Protein AF-A0A914TFC4-F1 (afdb_monomer_lite)

Foldseek 3Di:
DFLEQEAEEAEAPPVCPVVVVCCVPPVQVVVQCCSCVVPVGGYHYDYVVVPVDPVCVVLVNVVVVSVVQLVVQVVRHPDDYYDYDDDDDPHDDDDDSDDDPVVVVVVVD

Structure (mmCIF, N/CA/C/O backbone):
data_AF-A0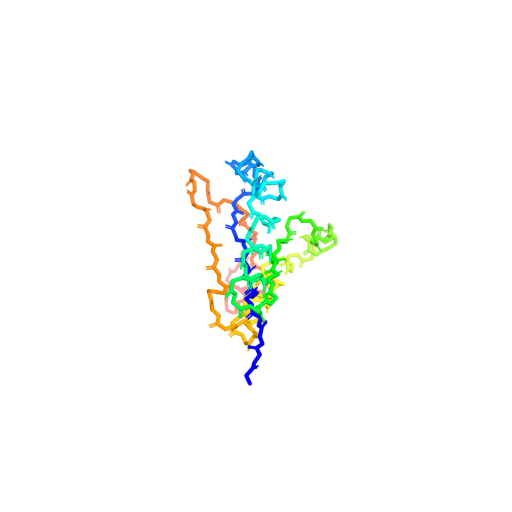A914TFC4-F1
#
_entry.id   AF-A0A914TFC4-F1
#
loop_
_atom_site.group_PDB
_atom_site.id
_atom_site.type_symbol
_atom_site.label_atom_id
_atom_site.label_alt_id
_atom_site.label_comp_id
_atom_site.label_asym_id
_atom_site.label_entity_id
_atom_site.label_seq_id
_atom_site.pdbx_PDB_ins_code
_atom_site.Cartn_x
_atom_site.Cartn_y
_atom_site.Cartn_z
_atom_site.occupancy
_atom_site.B_iso_or_equiv
_atom_site.auth_seq_id
_atom_site.auth_comp_id
_atom_site.auth_asym_id
_atom_site.auth_atom_id
_atom_site.pdbx_PDB_model_num
ATOM 1 N N . MET A 1 1 ? -16.941 -15.133 10.287 1.00 56.72 1 MET A N 1
ATOM 2 C CA . MET A 1 1 ? -16.425 -14.065 9.403 1.00 56.72 1 MET A CA 1
ATOM 3 C C . MET A 1 1 ? -15.221 -13.424 10.075 1.00 56.72 1 MET A C 1
ATOM 5 O O . MET A 1 1 ? -15.227 -13.323 11.297 1.00 56.72 1 MET A O 1
ATOM 9 N N . SER A 1 2 ? -14.187 -13.076 9.304 1.00 68.62 2 SER A N 1
ATOM 10 C CA . SER A 1 2 ? -13.014 -12.322 9.784 1.00 68.62 2 SER A CA 1
ATOM 11 C C . SER A 1 2 ? -13.483 -11.022 10.449 1.00 68.62 2 SER A C 1
ATOM 13 O O . SER A 1 2 ? -14.335 -10.376 9.869 1.00 68.62 2 SER A O 1
ATOM 15 N N . LYS A 1 3 ? -13.003 -10.637 11.641 1.00 91.62 3 LYS A N 1
ATOM 16 C CA . LYS A 1 3 ? -13.338 -9.347 12.296 1.00 91.62 3 LYS A CA 1
ATOM 17 C C . LYS A 1 3 ? -12.222 -8.322 12.080 1.00 91.62 3 LYS A C 1
ATOM 19 O O . LYS A 1 3 ? -11.700 -7.748 13.032 1.00 91.62 3 LYS A O 1
ATOM 24 N N . LEU A 1 4 ? -11.807 -8.162 10.828 1.00 96.06 4 LEU A N 1
ATOM 25 C CA . LEU A 1 4 ? -10.623 -7.391 10.465 1.00 96.06 4 LEU A CA 1
ATOM 26 C C . LEU A 1 4 ? -10.926 -6.451 9.303 1.00 96.06 4 LEU A C 1
ATOM 28 O O . LEU A 1 4 ? -11.442 -6.875 8.270 1.00 96.06 4 LEU A O 1
ATOM 32 N N . VAL A 1 5 ? -10.525 -5.195 9.461 1.00 96.56 5 VAL A N 1
ATOM 33 C CA . VAL A 1 5 ? -10.368 -4.230 8.375 1.00 96.56 5 VAL A CA 1
ATOM 34 C C . VAL A 1 5 ? -8.870 -4.097 8.111 1.00 96.56 5 VAL A C 1
ATOM 36 O O . VAL A 1 5 ? -8.147 -3.465 8.879 1.00 96.56 5 VAL A O 1
ATOM 39 N N . ARG A 1 6 ? -8.387 -4.743 7.048 1.00 96.06 6 ARG A N 1
ATOM 40 C CA . ARG A 1 6 ? -6.986 -4.682 6.612 1.00 96.06 6 ARG A CA 1
ATOM 41 C C . ARG A 1 6 ? -6.894 -3.928 5.293 1.00 96.06 6 ARG A C 1
ATOM 43 O O . ARG A 1 6 ? -7.451 -4.378 4.296 1.00 96.06 6 ARG A O 1
ATOM 50 N N . VAL A 1 7 ? -6.218 -2.785 5.294 1.00 95.88 7 VAL A N 1
ATOM 51 C CA . VAL A 1 7 ? -6.173 -1.862 4.154 1.00 95.88 7 VAL A CA 1
ATOM 52 C C . VAL A 1 7 ? -4.748 -1.741 3.641 1.00 95.88 7 VAL A C 1
ATOM 54 O O . VAL A 1 7 ? -3.844 -1.404 4.402 1.00 95.88 7 VAL A O 1
ATOM 57 N N . PHE A 1 8 ? -4.552 -1.977 2.346 1.00 95.38 8 PHE A N 1
ATOM 58 C CA . PHE A 1 8 ? -3.320 -1.613 1.659 1.00 95.38 8 PHE A CA 1
ATOM 59 C C . PHE A 1 8 ? -3.356 -0.133 1.278 1.00 95.38 8 PHE A C 1
ATOM 61 O O . PHE A 1 8 ? -4.293 0.305 0.605 1.00 95.38 8 PHE A O 1
ATOM 68 N N . THR A 1 9 ? -2.333 0.621 1.675 1.00 93.31 9 THR A N 1
ATOM 69 C CA . THR A 1 9 ? -2.200 2.040 1.333 1.00 93.31 9 THR A CA 1
ATOM 70 C C . THR A 1 9 ? -1.144 2.220 0.251 1.00 93.31 9 THR A C 1
ATOM 72 O O . THR A 1 9 ? 0.033 1.948 0.469 1.00 93.31 9 THR A O 1
ATOM 75 N N . SER A 1 10 ? -1.565 2.718 -0.911 1.00 91.19 10 SER A N 1
ATOM 76 C CA . SER A 1 10 ? -0.694 3.011 -2.048 1.00 91.19 10 SER A CA 1
ATOM 77 C C . SER A 1 10 ? -0.523 4.515 -2.232 1.00 91.19 10 SER A C 1
ATOM 79 O O . SER A 1 10 ? -1.499 5.264 -2.251 1.00 91.19 10 SER A O 1
ATOM 81 N N . SER A 1 11 ? 0.709 4.970 -2.432 1.00 90.56 11 SER A N 1
ATOM 82 C CA . SER A 1 11 ? 1.000 6.347 -2.828 1.00 90.56 11 SER A CA 1
ATOM 83 C C . SER A 1 11 ? 2.394 6.455 -3.435 1.00 90.56 11 SER A C 1
ATOM 85 O O . SER A 1 11 ? 3.218 5.543 -3.348 1.00 90.56 11 SER A O 1
ATOM 87 N N . THR A 1 12 ? 2.676 7.589 -4.061 1.00 88.06 12 THR A N 1
ATOM 88 C CA . THR A 1 12 ? 4.029 7.932 -4.483 1.00 88.06 12 THR A CA 1
ATOM 89 C C . THR A 1 12 ? 4.868 8.367 -3.280 1.00 88.06 12 THR A C 1
ATOM 91 O O . THR A 1 12 ? 4.456 9.194 -2.472 1.00 88.06 12 THR A O 1
ATOM 94 N N . PHE A 1 13 ? 6.084 7.839 -3.154 1.00 80.69 13 PHE A N 1
ATOM 95 C CA . PHE A 1 13 ? 6.897 8.014 -1.943 1.00 80.69 13 PHE A CA 1
ATOM 96 C C . PHE A 1 13 ? 7.298 9.464 -1.642 1.00 80.69 13 PHE A C 1
ATOM 98 O O . PHE A 1 13 ? 7.319 9.878 -0.485 1.00 80.69 13 PHE A O 1
ATOM 105 N N . THR A 1 14 ? 7.654 10.232 -2.673 1.00 84.00 14 THR A N 1
ATOM 106 C CA . THR A 1 14 ? 8.346 11.520 -2.478 1.00 84.00 14 THR A CA 1
ATOM 107 C C . THR A 1 14 ? 7.399 12.692 -2.249 1.00 84.00 14 THR A C 1
ATOM 109 O O . THR A 1 14 ? 7.703 13.568 -1.450 1.00 84.00 14 THR A O 1
ATOM 112 N N . ASP A 1 15 ? 6.252 12.709 -2.918 1.00 89.94 15 ASP A N 1
ATOM 113 C CA . ASP A 1 15 ? 5.282 13.809 -2.925 1.00 89.94 15 ASP A CA 1
ATOM 114 C C . ASP A 1 15 ? 4.068 13.572 -2.018 1.00 89.94 15 ASP A C 1
ATOM 116 O O . ASP A 1 15 ? 3.186 14.416 -1.990 1.00 89.94 15 ASP A O 1
ATOM 120 N N . THR A 1 16 ? 4.044 12.473 -1.252 1.00 91.00 16 THR A N 1
ATOM 121 C CA . THR A 1 16 ? 3.017 12.224 -0.216 1.00 91.00 16 THR A CA 1
ATOM 122 C C . THR A 1 16 ? 3.603 12.009 1.183 1.00 91.00 16 THR A C 1
ATOM 124 O O . THR A 1 16 ? 2.985 11.389 2.044 1.00 91.00 16 THR A O 1
ATOM 127 N N . THR A 1 17 ? 4.845 12.446 1.429 1.00 89.25 17 THR A N 1
ATOM 128 C CA . THR A 1 17 ? 5.533 12.153 2.702 1.00 89.25 17 THR A CA 1
ATOM 129 C C . THR A 1 17 ? 4.824 12.762 3.909 1.00 89.25 17 THR A C 1
ATOM 131 O O . THR A 1 17 ? 4.677 12.080 4.920 1.00 89.25 17 THR A O 1
ATOM 134 N N . LEU A 1 18 ? 4.366 14.011 3.810 1.00 92.25 18 LEU A N 1
ATOM 135 C CA . LEU A 1 18 ? 3.709 14.691 4.928 1.00 92.25 18 LEU A CA 1
ATOM 136 C C . LEU A 1 18 ? 2.360 14.039 5.246 1.00 92.25 18 LEU A C 1
ATOM 138 O O . LEU A 1 18 ? 2.072 13.730 6.398 1.00 92.25 18 LEU A O 1
ATOM 142 N N . GLU A 1 19 ? 1.578 13.747 4.213 1.00 92.62 19 GLU A N 1
ATOM 143 C CA . GLU A 1 19 ? 0.281 13.084 4.302 1.00 92.62 19 GLU A CA 1
ATOM 144 C C . GLU A 1 19 ? 0.428 11.672 4.877 1.00 92.62 19 GLU A C 1
ATOM 146 O O . GLU A 1 19 ? -0.336 11.267 5.753 1.00 92.62 19 GLU A O 1
ATOM 151 N N . ARG A 1 20 ? 1.438 10.914 4.423 1.00 90.44 20 ARG A N 1
ATOM 152 C CA . ARG A 1 20 ? 1.718 9.565 4.932 1.00 90.44 20 ARG A CA 1
ATOM 153 C C . ARG A 1 20 ? 2.120 9.575 6.407 1.00 90.44 20 ARG A C 1
ATOM 155 O O . ARG A 1 20 ? 1.671 8.692 7.138 1.00 90.44 20 ARG A O 1
ATOM 162 N N . ASN A 1 21 ? 2.919 10.552 6.837 1.00 91.31 21 ASN A N 1
ATOM 163 C CA . ASN A 1 21 ? 3.316 10.695 8.237 1.00 91.31 21 ASN A CA 1
ATOM 164 C C . ASN A 1 21 ? 2.117 11.064 9.118 1.00 91.31 21 ASN A C 1
ATOM 166 O O . ASN A 1 21 ? 1.866 10.368 10.095 1.00 91.31 21 ASN A O 1
ATOM 170 N N . ALA A 1 22 ? 1.304 12.045 8.713 1.00 94.38 22 ALA A N 1
ATOM 171 C CA . ALA A 1 22 ? 0.081 12.410 9.436 1.00 94.38 22 ALA A CA 1
ATOM 172 C C . ALA A 1 22 ? -0.891 11.223 9.570 1.00 94.38 22 ALA A C 1
ATOM 174 O O . ALA A 1 22 ? -1.510 11.004 10.611 1.00 94.38 22 ALA A O 1
ATOM 175 N N . LEU A 1 23 ? -0.997 10.387 8.532 1.00 93.31 23 LEU A N 1
ATOM 176 C CA . LEU A 1 23 ? -1.796 9.165 8.603 1.00 93.31 23 LEU A CA 1
ATOM 177 C C . LEU A 1 23 ? -1.261 8.176 9.651 1.00 93.31 23 LEU A C 1
ATOM 179 O O . LEU A 1 23 ? -2.057 7.564 10.356 1.00 93.31 23 LEU A O 1
ATOM 183 N N . MET A 1 24 ? 0.060 8.011 9.751 1.00 91.56 24 MET A N 1
ATOM 184 C CA . MET A 1 24 ? 0.693 7.123 10.734 1.00 91.56 24 MET A CA 1
ATOM 185 C C . MET A 1 24 ? 0.581 7.650 12.166 1.00 91.56 24 MET A C 1
ATOM 187 O O . MET A 1 24 ? 0.324 6.862 13.075 1.00 91.56 24 MET A O 1
ATOM 191 N N . GLU A 1 25 ? 0.796 8.951 12.354 1.00 94.94 25 GLU A N 1
ATOM 192 C CA . GLU A 1 25 ? 0.859 9.600 13.666 1.00 94.94 25 GLU A CA 1
ATOM 193 C C . GLU A 1 25 ? -0.537 9.813 14.262 1.00 94.94 25 GLU A C 1
ATOM 195 O O . GLU A 1 25 ? -0.758 9.482 15.426 1.00 94.94 25 GLU A O 1
ATOM 200 N N . ASP A 1 26 ? -1.496 10.266 13.449 1.00 96.12 26 ASP A N 1
ATOM 201 C CA . ASP A 1 26 ? -2.794 10.726 13.950 1.00 96.12 26 ASP A CA 1
ATOM 202 C C . ASP A 1 26 ? -3.953 9.816 13.524 1.00 96.12 26 ASP A C 1
ATOM 204 O O . ASP A 1 26 ? -4.790 9.410 14.337 1.00 96.12 26 ASP A O 1
ATOM 208 N N . VAL A 1 27 ? -4.026 9.469 12.235 1.00 95.81 27 VAL A N 1
ATOM 209 C CA . VAL A 1 27 ? -5.247 8.873 11.662 1.00 95.81 27 VAL A CA 1
ATOM 210 C C . VAL A 1 27 ? -5.363 7.380 11.952 1.00 95.81 27 VAL A C 1
ATOM 212 O O . VAL A 1 27 ? -6.420 6.916 12.375 1.00 95.81 27 VAL A O 1
ATOM 215 N N . TYR A 1 28 ? -4.310 6.593 11.729 1.00 95.06 28 TYR A N 1
ATOM 216 C CA . TYR A 1 28 ? -4.359 5.142 11.927 1.00 95.06 28 TYR A CA 1
ATOM 217 C C . TYR A 1 28 ? -4.572 4.735 13.390 1.00 95.06 28 TYR A C 1
ATOM 219 O O . TYR A 1 28 ? -5.367 3.816 13.615 1.00 95.06 28 TYR A O 1
ATOM 227 N N . PRO A 1 29 ? -3.959 5.397 14.393 1.00 96.88 29 PRO A N 1
ATOM 228 C CA . PRO A 1 29 ? -4.286 5.144 15.794 1.00 96.88 29 PRO A CA 1
ATOM 229 C C . PRO A 1 29 ? -5.758 5.433 16.109 1.00 96.88 29 PRO A C 1
ATOM 231 O O . PRO A 1 29 ? -6.429 4.594 16.717 1.00 96.88 29 PRO A O 1
ATOM 234 N N . ALA A 1 30 ? -6.285 6.565 15.627 1.00 97.88 30 ALA A N 1
ATOM 235 C CA . ALA A 1 30 ? -7.682 6.941 15.828 1.00 97.88 30 ALA A CA 1
ATOM 236 C C . ALA A 1 30 ? -8.653 5.948 15.166 1.00 97.88 30 ALA A C 1
ATOM 238 O O . ALA A 1 30 ? -9.611 5.506 15.800 1.00 97.88 30 ALA A O 1
ATOM 239 N N . LEU A 1 31 ? -8.382 5.525 13.925 1.00 96.25 31 LEU A N 1
ATOM 240 C CA . LEU A 1 31 ? -9.177 4.505 13.231 1.00 96.25 31 LEU A CA 1
ATOM 241 C C . LEU A 1 31 ? -9.139 3.162 13.956 1.00 96.25 31 LEU A C 1
ATOM 243 O O . LEU A 1 31 ? -10.171 2.509 14.092 1.00 96.25 31 LEU A O 1
ATOM 247 N N . LYS A 1 32 ? -7.972 2.760 14.467 1.00 96.50 32 LYS A N 1
ATOM 248 C CA . LYS A 1 32 ? -7.835 1.516 15.224 1.00 96.50 32 LYS A CA 1
ATOM 249 C C . LYS A 1 32 ? -8.664 1.530 16.503 1.00 96.50 32 LYS A C 1
ATOM 251 O O . LYS A 1 32 ? -9.344 0.544 16.786 1.00 96.50 32 LYS A O 1
ATOM 256 N N . MET A 1 33 ? -8.644 2.637 17.247 1.00 97.81 33 MET A N 1
ATOM 257 C CA . MET A 1 33 ? -9.518 2.815 18.409 1.00 97.81 33 MET A CA 1
ATOM 258 C C . MET A 1 33 ? -10.991 2.783 18.002 1.00 97.81 33 MET A C 1
ATOM 260 O O . MET A 1 33 ? -11.749 1.985 18.544 1.00 97.81 33 MET A O 1
ATOM 264 N N . TYR A 1 34 ? -11.379 3.562 16.992 1.00 97.06 34 TYR A N 1
ATOM 265 C CA . TYR A 1 34 ? -12.758 3.631 16.512 1.00 97.06 34 TYR A CA 1
ATOM 266 C C . TYR A 1 34 ? -13.310 2.260 16.087 1.00 97.06 34 TYR A C 1
ATOM 268 O O . TYR A 1 34 ? -14.380 1.852 16.545 1.00 97.06 34 TYR A O 1
ATOM 276 N N . CYS A 1 35 ? -12.569 1.518 15.257 1.00 96.19 35 CYS A N 1
ATOM 277 C CA . CYS A 1 35 ? -12.941 0.174 14.813 1.00 96.19 35 CYS A CA 1
ATOM 278 C C . CYS A 1 35 ? -13.103 -0.789 15.993 1.00 96.19 35 CYS A C 1
ATOM 280 O O . CYS A 1 35 ? -14.071 -1.554 16.035 1.00 96.19 35 CYS A O 1
ATOM 282 N N . ARG A 1 36 ? -12.192 -0.728 16.969 1.00 96.25 36 ARG A N 1
ATOM 283 C CA . ARG A 1 36 ? -12.222 -1.603 18.140 1.00 96.25 36 ARG A CA 1
ATOM 284 C C . ARG A 1 36 ? -13.379 -1.271 19.077 1.00 96.25 36 ARG A C 1
ATOM 286 O O . ARG A 1 36 ? -14.107 -2.177 19.469 1.00 96.25 36 ARG A O 1
ATOM 293 N N . GLU A 1 37 ? -13.536 -0.005 19.442 1.00 97.50 37 GLU A N 1
ATOM 294 C CA . GLU A 1 37 ? -14.485 0.445 20.467 1.00 97.50 37 GLU A CA 1
ATOM 295 C C . GLU A 1 37 ? -15.924 0.478 19.954 1.00 97.50 37 GLU A C 1
ATOM 297 O O . GLU A 1 37 ? -16.839 0.075 20.665 1.00 97.50 37 GLU A O 1
ATOM 302 N N . THR A 1 38 ? -16.127 0.913 18.709 1.00 96.31 38 THR A N 1
ATOM 303 C CA . THR A 1 38 ? -17.476 1.093 18.151 1.00 96.31 38 THR A CA 1
ATOM 304 C C . THR A 1 38 ? -17.997 -0.184 17.499 1.00 96.31 38 THR A C 1
ATOM 306 O O . THR A 1 38 ? -19.186 -0.482 17.586 1.00 96.31 38 THR A O 1
ATOM 309 N N . HIS A 1 39 ? -17.115 -0.952 16.849 1.00 94.44 39 HIS A N 1
ATOM 310 C CA . HIS A 1 39 ? -17.515 -2.071 15.984 1.00 94.44 39 HIS A CA 1
ATOM 311 C C . HIS A 1 39 ? -16.940 -3.429 16.409 1.00 94.44 39 HIS A C 1
ATOM 313 O O . HIS A 1 39 ? -17.313 -4.458 15.845 1.00 94.44 39 HIS A O 1
ATOM 319 N N . GLY A 1 40 ? -16.037 -3.473 17.396 1.00 95.25 40 GLY A N 1
ATOM 320 C CA . GLY A 1 40 ? -15.378 -4.713 17.816 1.00 95.25 40 GLY A CA 1
ATOM 321 C C . GLY A 1 40 ? -14.501 -5.337 16.723 1.00 95.25 40 GLY A C 1
ATOM 322 O O . GLY A 1 40 ? -14.393 -6.566 16.660 1.00 95.25 40 GLY A O 1
ATOM 323 N N . LEU A 1 41 ? -13.928 -4.506 15.845 1.00 95.81 41 LEU A N 1
ATOM 324 C CA . LEU A 1 41 ? -13.088 -4.903 14.712 1.00 95.81 41 LEU A CA 1
ATOM 325 C C . LEU A 1 41 ? -11.618 -4.577 14.975 1.00 95.81 41 LEU A C 1
ATOM 327 O O . LEU A 1 41 ? -11.306 -3.550 15.575 1.00 95.81 41 LEU A O 1
ATOM 331 N N . ASP A 1 42 ? -10.717 -5.424 14.480 1.00 96.00 42 ASP A N 1
ATOM 332 C CA . ASP A 1 42 ? -9.305 -5.064 14.363 1.00 96.00 42 ASP A CA 1
ATOM 333 C C . ASP A 1 42 ? -9.076 -4.219 13.102 1.00 96.00 42 ASP A C 1
ATOM 335 O O . ASP A 1 42 ? -9.773 -4.379 12.094 1.00 96.00 42 ASP A O 1
ATOM 339 N N . PHE A 1 43 ? -8.091 -3.327 13.161 1.00 96.25 43 PHE A N 1
ATOM 340 C CA . PHE A 1 43 ? -7.710 -2.452 12.057 1.00 96.25 43 PHE A CA 1
ATOM 341 C C . PHE A 1 43 ? -6.211 -2.562 11.805 1.00 96.25 43 PHE A C 1
ATOM 343 O O . PHE A 1 43 ? -5.394 -2.352 12.708 1.00 96.25 43 PHE A O 1
ATOM 350 N N . GLN A 1 44 ? -5.854 -2.880 10.564 1.00 95.12 44 GLN A N 1
ATOM 351 C CA . GLN A 1 44 ? -4.475 -3.062 10.134 1.00 95.12 44 GLN A CA 1
ATOM 352 C C . GLN A 1 44 ? -4.226 -2.307 8.836 1.00 95.12 44 GLN A C 1
ATOM 354 O O . GLN A 1 44 ? -5.008 -2.393 7.889 1.00 95.12 44 GLN A O 1
ATOM 359 N N . VAL A 1 45 ? -3.093 -1.618 8.773 1.00 93.25 45 VAL A N 1
ATOM 360 C CA . VAL A 1 45 ? -2.626 -0.971 7.550 1.00 93.25 45 VAL A CA 1
ATOM 361 C C . VAL A 1 45 ? -1.418 -1.724 7.030 1.00 93.25 45 VAL A C 1
ATOM 363 O O . VAL A 1 45 ? -0.498 -2.033 7.786 1.00 93.25 45 VAL A O 1
ATOM 366 N N . VAL A 1 46 ? -1.426 -2.005 5.732 1.00 92.06 46 VAL A N 1
ATOM 367 C CA . VAL A 1 46 ? -0.260 -2.478 4.995 1.00 92.06 46 VAL A CA 1
ATOM 368 C C . VAL A 1 46 ? 0.316 -1.283 4.247 1.00 92.06 46 VAL A C 1
ATOM 370 O O . VAL A 1 46 ? -0.273 -0.809 3.277 1.00 92.06 46 VAL A O 1
ATOM 373 N N . ASP A 1 47 ? 1.448 -0.778 4.737 1.00 87.56 47 ASP A N 1
ATOM 374 C CA . ASP A 1 47 ? 2.222 0.282 4.096 1.00 87.56 47 ASP A CA 1
ATOM 375 C C . ASP A 1 47 ? 3.618 -0.245 3.763 1.00 87.56 47 ASP A C 1
ATOM 377 O O . ASP A 1 47 ? 4.450 -0.496 4.637 1.00 87.56 47 ASP A O 1
ATOM 381 N N . MET A 1 48 ? 3.861 -0.400 2.466 1.00 80.31 48 MET A N 1
ATOM 382 C CA . MET A 1 48 ? 5.106 -0.933 1.932 1.00 80.31 48 MET A CA 1
ATOM 383 C C . MET A 1 48 ? 6.282 0.044 2.089 1.00 80.31 48 MET A C 1
ATOM 385 O O . MET A 1 48 ? 7.430 -0.383 2.009 1.00 80.31 48 MET A O 1
ATOM 389 N N . ARG A 1 49 ? 6.043 1.323 2.417 1.00 72.81 49 ARG A N 1
ATOM 390 C CA . ARG A 1 49 ? 7.116 2.293 2.680 1.00 72.81 49 ARG A CA 1
ATOM 391 C C . ARG A 1 49 ? 7.984 1.940 3.877 1.00 72.81 49 ARG A C 1
ATOM 393 O O . ARG A 1 49 ? 9.166 2.257 3.882 1.00 72.81 49 ARG A O 1
ATOM 400 N N . TRP A 1 50 ? 7.395 1.300 4.877 1.00 66.00 50 TRP A N 1
ATOM 401 C CA . TRP A 1 50 ? 8.072 0.957 6.125 1.00 66.00 50 TRP A CA 1
ATOM 402 C C . TRP A 1 50 ? 8.394 -0.542 6.223 1.00 66.00 50 TRP A C 1
ATOM 404 O O . TRP A 1 50 ? 8.826 -1.005 7.276 1.00 66.00 50 TRP A O 1
ATOM 414 N N . GLY A 1 51 ? 8.168 -1.304 5.144 1.00 56.38 51 GLY A N 1
ATOM 415 C CA . GLY A 1 51 ? 8.273 -2.768 5.138 1.00 56.38 51 GLY A CA 1
ATOM 416 C C . GLY A 1 51 ? 8.907 -3.391 3.891 1.00 56.38 51 GLY A C 1
ATOM 417 O O . GLY A 1 51 ? 9.230 -4.578 3.927 1.00 56.38 51 GLY A O 1
ATOM 418 N N . VAL A 1 52 ? 9.116 -2.637 2.807 1.00 59.22 52 VAL A N 1
ATOM 419 C CA . VAL A 1 52 ? 9.900 -3.114 1.658 1.00 59.22 52 VAL A CA 1
ATOM 420 C C . VAL A 1 52 ? 11.374 -2.952 1.989 1.00 59.22 52 VAL A C 1
ATOM 422 O O . VAL A 1 52 ? 11.855 -1.838 2.168 1.00 59.22 52 VAL A O 1
ATOM 425 N N . ARG A 1 53 ? 12.075 -4.081 2.103 1.00 55.53 53 ARG A N 1
ATOM 426 C CA . ARG A 1 53 ? 13.534 -4.099 2.212 1.00 55.53 53 ARG A CA 1
ATOM 427 C C . ARG A 1 53 ? 14.146 -3.690 0.876 1.00 55.53 53 ARG A C 1
ATOM 429 O O . ARG A 1 53 ? 13.617 -4.069 -0.171 1.00 55.53 53 ARG A O 1
ATOM 436 N N . ASP A 1 54 ? 15.258 -2.961 0.928 1.00 56.50 54 ASP A N 1
ATOM 437 C CA . ASP A 1 54 ? 15.967 -2.442 -0.250 1.00 56.50 54 ASP A CA 1
ATOM 438 C C . ASP A 1 54 ? 16.265 -3.545 -1.286 1.00 56.50 54 ASP A C 1
ATOM 440 O O . ASP A 1 54 ? 16.111 -3.323 -2.485 1.00 56.50 54 ASP A O 1
ATOM 444 N N . GLU A 1 55 ? 16.520 -4.776 -0.828 1.00 54.00 55 GLU A N 1
ATOM 445 C CA . GLU A 1 55 ? 16.797 -5.947 -1.674 1.00 54.00 55 GLU A CA 1
ATOM 446 C C . GLU A 1 55 ? 15.683 -6.261 -2.696 1.00 54.00 55 GLU A C 1
ATOM 448 O O . GLU A 1 55 ? 15.958 -6.663 -3.822 1.00 54.00 55 GLU A O 1
ATOM 453 N N . ALA A 1 56 ? 14.409 -6.043 -2.350 1.00 57.69 56 ALA A N 1
ATOM 454 C CA . ALA A 1 56 ? 13.297 -6.314 -3.269 1.00 57.69 56 ALA A CA 1
ATOM 455 C C . ALA A 1 56 ? 13.191 -5.287 -4.410 1.00 57.69 56 ALA A C 1
ATOM 457 O O . ALA A 1 56 ? 12.577 -5.569 -5.445 1.00 57.69 56 ALA A O 1
ATOM 458 N N . THR A 1 57 ? 13.773 -4.101 -4.211 1.00 60.62 57 THR A N 1
ATOM 459 C CA . THR A 1 57 ? 13.851 -3.057 -5.237 1.00 60.62 57 THR A CA 1
ATOM 460 C C . THR A 1 57 ? 14.950 -3.374 -6.243 1.00 60.62 57 THR A C 1
ATOM 462 O O . THR A 1 57 ? 14.727 -3.185 -7.441 1.00 60.62 57 THR A O 1
ATOM 465 N N . ASP A 1 58 ? 16.074 -3.918 -5.775 1.00 60.06 58 ASP A N 1
ATOM 466 C CA . ASP A 1 58 ? 17.209 -4.307 -6.619 1.00 60.06 58 ASP A CA 1
ATOM 467 C C . ASP A 1 58 ? 16.858 -5.467 -7.569 1.00 60.06 58 ASP A C 1
ATOM 469 O O . ASP A 1 58 ? 17.272 -5.461 -8.727 1.00 60.06 58 ASP A O 1
ATOM 473 N N . ASP A 1 59 ? 15.999 -6.395 -7.135 1.00 64.88 59 ASP A N 1
ATOM 474 C CA . ASP A 1 59 ? 15.530 -7.522 -7.958 1.00 64.88 59 ASP A CA 1
ATOM 475 C C . ASP A 1 59 ? 14.313 -7.187 -8.854 1.00 64.88 59 ASP A C 1
ATOM 477 O O . ASP A 1 59 ? 13.715 -8.078 -9.458 1.00 64.88 59 ASP A O 1
ATOM 481 N N . HIS A 1 60 ? 13.888 -5.917 -8.934 1.00 72.12 60 HIS A N 1
ATOM 482 C CA . HIS A 1 60 ? 12.652 -5.486 -9.618 1.00 72.12 60 HIS A CA 1
ATOM 483 C C . HIS A 1 60 ? 11.361 -6.179 -9.119 1.00 72.12 60 HIS A C 1
ATOM 485 O O . HIS A 1 60 ? 10.333 -6.180 -9.801 1.00 72.12 60 HIS A O 1
ATOM 491 N N . MET A 1 61 ? 11.364 -6.730 -7.902 1.00 78.69 61 MET A N 1
ATOM 492 C CA . MET A 1 61 ? 10.245 -7.504 -7.349 1.00 78.69 61 MET A CA 1
ATOM 493 C C . MET A 1 61 ? 9.227 -6.662 -6.571 1.00 78.69 61 MET A C 1
ATOM 495 O O . MET A 1 61 ? 8.148 -7.160 -6.233 1.00 78.69 61 MET A O 1
ATOM 499 N N . THR A 1 62 ? 9.515 -5.381 -6.322 1.00 80.00 62 THR A N 1
ATOM 500 C CA . THR A 1 62 ? 8.657 -4.468 -5.545 1.00 80.00 62 THR A CA 1
ATOM 501 C C . THR A 1 62 ? 7.203 -4.461 -6.019 1.00 80.00 62 THR A C 1
ATOM 503 O O . THR A 1 62 ? 6.288 -4.570 -5.202 1.00 80.00 62 THR A O 1
ATOM 506 N N . THR A 1 63 ? 6.959 -4.399 -7.333 1.00 83.19 63 THR A N 1
ATOM 507 C CA . THR A 1 63 ? 5.594 -4.396 -7.888 1.00 83.19 63 THR A CA 1
ATOM 508 C C . THR A 1 63 ? 4.843 -5.687 -7.558 1.00 83.19 63 THR A C 1
ATOM 510 O O . THR A 1 63 ? 3.694 -5.635 -7.117 1.00 83.19 63 THR A O 1
ATOM 513 N N . ASN A 1 64 ? 5.498 -6.841 -7.705 1.00 85.50 64 ASN A N 1
ATOM 514 C CA . ASN A 1 64 ? 4.900 -8.147 -7.425 1.00 85.50 64 ASN A CA 1
ATOM 515 C C . ASN A 1 64 ? 4.556 -8.304 -5.938 1.00 85.50 64 ASN A C 1
ATOM 517 O O . ASN A 1 64 ? 3.480 -8.801 -5.603 1.00 85.50 64 ASN A O 1
ATOM 521 N N . LEU A 1 65 ? 5.424 -7.828 -5.039 1.00 86.38 65 LEU A N 1
ATOM 522 C CA . LEU A 1 65 ? 5.150 -7.818 -3.599 1.00 86.38 65 LEU A CA 1
ATOM 523 C C . LEU A 1 65 ? 3.934 -6.949 -3.256 1.00 86.38 65 LEU A C 1
ATOM 525 O O . LEU A 1 65 ? 3.051 -7.399 -2.525 1.00 86.38 65 LEU A O 1
ATOM 529 N N . CYS A 1 66 ? 3.84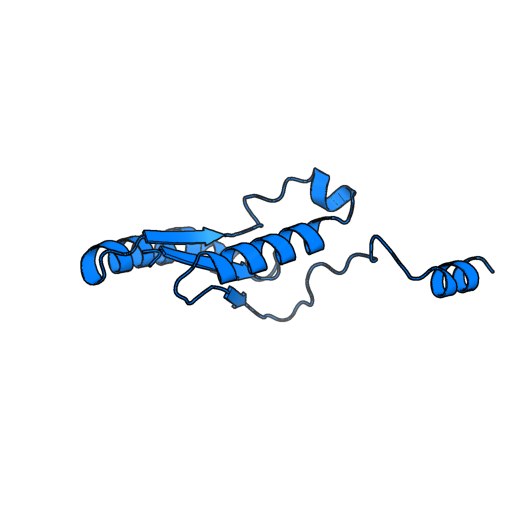8 -5.740 -3.818 1.00 88.19 66 CYS A N 1
ATOM 530 C CA . CYS A 1 66 ? 2.698 -4.857 -3.622 1.00 88.19 66 CYS A CA 1
ATOM 531 C C . CYS A 1 66 ? 1.393 -5.510 -4.100 1.00 88.19 66 CYS A C 1
ATOM 533 O O . CYS A 1 66 ? 0.407 -5.515 -3.367 1.00 88.19 66 CYS A O 1
ATOM 535 N N . ILE A 1 67 ? 1.385 -6.106 -5.298 1.00 90.38 67 ILE A N 1
ATOM 536 C CA . ILE A 1 67 ? 0.204 -6.791 -5.849 1.00 90.38 67 ILE A CA 1
ATOM 537 C C . ILE A 1 67 ? -0.217 -7.966 -4.957 1.00 90.38 67 ILE A C 1
ATOM 539 O O . ILE A 1 67 ? -1.402 -8.120 -4.652 1.00 90.38 67 ILE A O 1
ATOM 543 N N . ASN A 1 68 ? 0.737 -8.772 -4.489 1.00 92.38 68 ASN A N 1
ATOM 544 C CA . ASN A 1 68 ? 0.452 -9.886 -3.587 1.00 92.38 68 ASN A CA 1
ATOM 545 C C . ASN A 1 68 ? -0.161 -9.415 -2.262 1.00 92.38 68 ASN A C 1
ATOM 547 O O . ASN A 1 68 ? -1.127 -10.018 -1.789 1.00 92.38 68 ASN A O 1
ATOM 551 N N . GLU A 1 69 ? 0.324 -8.312 -1.689 1.00 92.81 69 GLU A N 1
ATOM 552 C CA . GLU A 1 69 ? -0.275 -7.764 -0.472 1.00 92.81 69 GLU A CA 1
ATOM 553 C C . GLU A 1 69 ? -1.652 -7.134 -0.692 1.00 92.81 69 GLU A C 1
ATOM 555 O O . GLU A 1 69 ? -2.521 -7.256 0.177 1.00 92.81 69 GLU A O 1
ATOM 560 N N . ILE A 1 70 ? -1.915 -6.545 -1.861 1.00 94.19 70 ILE A N 1
ATOM 561 C CA . ILE A 1 70 ? -3.269 -6.113 -2.237 1.00 94.19 70 ILE A CA 1
ATOM 562 C C . ILE A 1 70 ? -4.214 -7.322 -2.265 1.00 94.19 70 ILE A C 1
ATOM 564 O O . ILE A 1 70 ? -5.281 -7.280 -1.647 1.00 94.19 70 ILE A O 1
ATOM 568 N N . HIS A 1 71 ? -3.812 -8.430 -2.899 1.00 95.81 71 HIS A N 1
ATOM 569 C CA . HIS A 1 71 ? -4.598 -9.668 -2.896 1.00 95.81 71 HIS A CA 1
ATOM 570 C C . HIS A 1 71 ? -4.823 -10.214 -1.478 1.00 95.81 71 HIS A C 1
ATOM 572 O O . HIS A 1 71 ? -5.917 -10.690 -1.165 1.00 95.81 71 HIS A O 1
ATOM 578 N N . ASN A 1 72 ? -3.824 -10.136 -0.596 1.00 94.50 72 ASN A N 1
ATOM 579 C CA . ASN A 1 72 ? -3.973 -10.540 0.803 1.00 94.50 72 ASN A CA 1
ATOM 580 C C . ASN A 1 72 ? -4.986 -9.657 1.543 1.00 94.50 72 ASN A C 1
ATOM 582 O O . ASN A 1 72 ? -5.844 -10.181 2.257 1.00 94.50 72 ASN A O 1
ATOM 586 N N . CYS A 1 73 ? -4.951 -8.338 1.341 1.00 95.38 73 CYS A N 1
ATOM 587 C CA . CYS A 1 73 ? -5.930 -7.423 1.928 1.00 95.38 73 CYS A CA 1
ATOM 588 C C . CYS A 1 73 ? -7.347 -7.722 1.426 1.00 95.38 73 CYS A C 1
ATOM 590 O O . CYS A 1 73 ? -8.274 -7.790 2.229 1.00 95.38 73 CYS A O 1
ATOM 592 N N . GLN A 1 74 ? -7.521 -7.983 0.128 1.00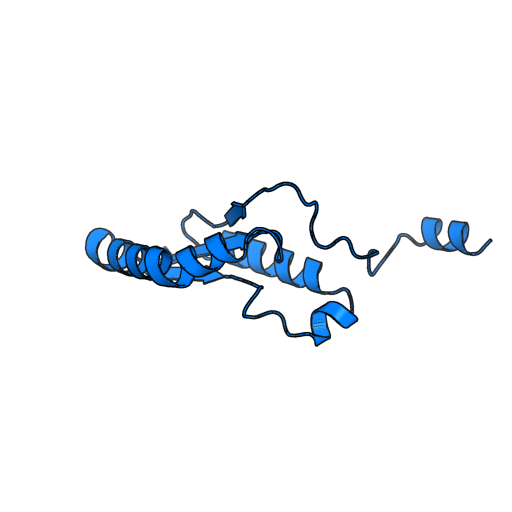 95.19 74 GLN A N 1
ATOM 593 C CA . GLN A 1 74 ? -8.817 -8.345 -0.458 1.00 95.19 74 GLN A CA 1
ATOM 594 C C . GLN A 1 74 ? -9.387 -9.656 0.100 1.00 95.19 74 GLN A C 1
ATOM 596 O O . GLN A 1 74 ? -10.597 -9.768 0.271 1.00 95.19 74 GLN A O 1
ATOM 601 N N . LYS A 1 75 ? -8.530 -10.641 0.401 1.00 95.25 75 LYS A N 1
ATOM 602 C CA . LYS A 1 75 ? -8.946 -11.936 0.966 1.00 95.25 75 LYS A CA 1
ATOM 603 C C . LYS A 1 75 ? -9.274 -11.867 2.460 1.00 95.25 75 LYS A C 1
ATOM 605 O O . LYS A 1 75 ? -10.170 -12.569 2.917 1.00 95.25 75 LYS A O 1
ATOM 610 N N . LEU A 1 76 ? -8.506 -11.093 3.229 1.00 94.56 76 LEU A N 1
ATOM 611 C CA . LEU A 1 76 ? -8.544 -11.116 4.699 1.00 94.56 76 LEU A CA 1
ATOM 612 C C . LEU A 1 76 ? -9.432 -10.027 5.310 1.00 94.56 76 LEU A C 1
ATOM 614 O O . LEU A 1 76 ? -9.981 -10.222 6.401 1.00 94.56 76 LEU A O 1
ATOM 618 N N . SER A 1 77 ? -9.530 -8.879 4.639 1.00 96.06 77 SER A N 1
ATOM 619 C CA . SER A 1 77 ? -10.299 -7.728 5.103 1.00 96.06 77 SER A CA 1
ATOM 620 C C . SER A 1 77 ? -11.783 -7.907 4.815 1.00 96.06 77 SER A C 1
ATOM 622 O O . SER A 1 77 ? -12.170 -8.371 3.746 1.00 96.06 77 SER A O 1
ATOM 624 N N . MET A 1 78 ? -12.625 -7.447 5.734 1.00 94.12 78 MET A N 1
ATOM 625 C CA . MET A 1 78 ? -14.058 -7.284 5.481 1.00 94.12 78 MET A CA 1
ATOM 626 C C . MET A 1 78 ? -14.383 -6.107 4.555 1.00 94.12 78 MET A C 1
ATOM 628 O O . MET A 1 78 ? -15.518 -5.982 4.103 1.00 94.12 78 MET A O 1
ATOM 632 N N . GLY A 1 79 ? -13.403 -5.250 4.270 1.00 87.81 79 GLY A N 1
ATOM 633 C CA . GLY A 1 79 ? -13.602 -4.029 3.506 1.00 87.81 79 GLY A CA 1
ATOM 634 C C . GLY A 1 79 ? -13.688 -2.789 4.408 1.00 87.81 79 GLY A C 1
ATOM 635 O O . GLY A 1 79 ? -14.236 -2.870 5.508 1.00 87.81 79 GLY A O 1
ATOM 636 N N . PRO A 1 80 ? -13.162 -1.635 3.956 1.00 92.56 80 PRO A N 1
ATOM 637 C CA . PRO A 1 80 ? -12.346 -1.455 2.748 1.00 92.56 80 PRO A CA 1
ATOM 638 C C . PRO A 1 80 ? -11.011 -2.230 2.815 1.00 92.56 80 PRO A C 1
ATOM 640 O O . PRO A 1 80 ? -10.591 -2.674 3.883 1.00 92.56 80 PRO A O 1
ATOM 643 N N . ASN A 1 81 ? -10.376 -2.465 1.660 1.00 95.12 81 ASN A N 1
ATOM 644 C CA . ASN A 1 81 ? -9.134 -3.254 1.562 1.00 95.12 81 ASN A CA 1
ATOM 645 C C . ASN A 1 81 ? -7.993 -2.575 0.784 1.00 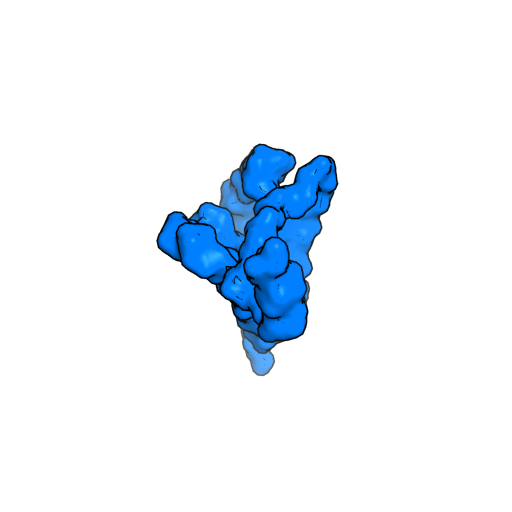95.12 81 ASN A C 1
ATOM 647 O O . ASN A 1 81 ? -6.850 -3.016 0.884 1.00 95.12 81 ASN A O 1
ATOM 651 N N . PHE A 1 82 ? -8.271 -1.482 0.073 1.00 95.75 82 PHE A N 1
ATOM 652 C CA . PHE A 1 82 ? -7.284 -0.734 -0.699 1.00 95.75 82 PHE A CA 1
ATOM 653 C C . PHE A 1 82 ? -7.626 0.757 -0.701 1.00 95.75 82 PHE A C 1
ATOM 655 O O . PHE A 1 82 ? -8.787 1.125 -0.887 1.00 95.75 82 PHE A O 1
ATOM 662 N N . VAL A 1 83 ? -6.616 1.604 -0.508 1.00 94.56 83 VAL A N 1
ATOM 663 C CA . VAL A 1 83 ? -6.704 3.067 -0.595 1.00 94.56 83 VAL A CA 1
ATOM 664 C C . VAL A 1 83 ? -5.502 3.581 -1.379 1.00 94.56 83 VAL A C 1
ATOM 666 O O . VAL A 1 83 ? -4.373 3.154 -1.140 1.00 94.56 83 VAL A O 1
ATOM 669 N N . VAL A 1 84 ? -5.736 4.519 -2.298 1.00 92.69 84 VAL A N 1
ATOM 670 C CA . VAL A 1 84 ? -4.682 5.159 -3.091 1.00 92.69 84 VAL A CA 1
ATOM 671 C C . VAL A 1 84 ? -4.709 6.675 -2.932 1.00 92.69 84 VAL A C 1
ATOM 673 O O . VAL A 1 84 ? -5.768 7.294 -3.005 1.00 92.69 84 VAL A O 1
ATOM 676 N N . PHE A 1 85 ? -3.529 7.265 -2.751 1.00 91.75 85 PHE A N 1
ATOM 677 C CA . PHE A 1 85 ? -3.309 8.707 -2.813 1.00 91.75 85 PHE A CA 1
ATOM 678 C C . PHE A 1 85 ? -2.653 9.044 -4.150 1.00 91.75 85 PHE A C 1
ATOM 680 O O . PHE A 1 85 ? -1.566 8.549 -4.457 1.00 91.75 85 PHE A O 1
ATOM 687 N N . LEU A 1 86 ? -3.335 9.862 -4.953 1.00 91.31 86 LEU A N 1
ATOM 688 C CA . LEU A 1 86 ? -2.872 10.289 -6.270 1.00 91.31 86 LEU A CA 1
ATOM 689 C C . LEU A 1 86 ? -2.466 11.762 -6.226 1.00 91.31 86 LEU A C 1
ATOM 691 O O . LEU A 1 86 ? -3.224 12.610 -5.758 1.00 91.31 86 LEU A O 1
ATOM 695 N N . CYS A 1 87 ? -1.276 12.047 -6.748 1.00 90.12 87 CYS A N 1
ATOM 696 C CA . CYS A 1 87 ? -0.694 13.384 -6.815 1.00 90.12 87 CYS A CA 1
ATOM 697 C C . CYS A 1 87 ? -0.193 13.664 -8.243 1.00 90.12 87 CYS A C 1
ATOM 699 O O . CYS A 1 87 ? -0.755 13.165 -9.215 1.00 90.12 87 CYS A O 1
ATOM 701 N N . GLN A 1 88 ? 0.849 14.486 -8.386 1.00 90.38 88 GLN A N 1
ATOM 702 C CA . GLN A 1 88 ? 1.350 14.950 -9.687 1.00 90.38 88 GLN A CA 1
ATOM 703 C C . GLN A 1 88 ? 2.499 14.092 -10.239 1.00 90.38 88 GLN A C 1
ATOM 705 O O . GLN A 1 88 ? 3.096 14.435 -11.260 1.00 90.38 88 GLN A O 1
ATOM 710 N N . LYS A 1 89 ? 2.846 12.984 -9.575 1.00 88.38 89 LYS A N 1
ATOM 711 C CA . LYS A 1 89 ? 3.898 12.063 -10.018 1.00 88.38 89 LYS A CA 1
ATOM 712 C C . LYS A 1 89 ? 3.324 10.700 -10.384 1.00 88.38 89 LYS A C 1
ATOM 714 O O . LYS A 1 89 ? 2.448 10.176 -9.711 1.00 88.38 89 LYS A O 1
ATOM 719 N N . TYR A 1 90 ? 3.918 10.086 -11.407 1.00 85.62 90 TYR A N 1
ATOM 720 C CA . TYR A 1 90 ? 3.653 8.688 -11.769 1.00 85.62 90 TYR A CA 1
ATOM 721 C C . TYR A 1 90 ? 4.267 7.680 -10.786 1.00 85.62 90 TYR A C 1
ATOM 723 O O . TYR A 1 90 ? 3.891 6.515 -10.791 1.00 85.62 90 TYR A O 1
ATOM 731 N N . GLY A 1 91 ? 5.221 8.110 -9.954 1.00 84.81 91 GLY A N 1
ATOM 732 C CA . GLY A 1 91 ? 5.908 7.233 -9.010 1.00 84.81 91 GLY A CA 1
ATOM 733 C C . GLY A 1 91 ? 6.971 6.339 -9.650 1.00 84.81 91 GLY A C 1
ATOM 734 O O . GLY A 1 91 ? 7.580 6.690 -10.665 1.00 84.81 91 GLY A O 1
ATOM 735 N N . TYR A 1 92 ? 7.223 5.207 -8.994 1.00 81.25 92 TYR A N 1
ATOM 736 C CA . TYR A 1 92 ? 8.200 4.201 -9.404 1.00 81.25 92 TYR A CA 1
ATOM 737 C C . TYR A 1 92 ? 7.747 3.517 -10.703 1.00 81.25 92 TYR A C 1
ATOM 739 O O . TYR A 1 92 ? 6.638 2.995 -10.781 1.00 81.25 92 TYR A O 1
ATOM 747 N N . ARG A 1 93 ? 8.600 3.551 -11.733 1.00 84.25 93 ARG A N 1
ATOM 748 C CA . ARG A 1 93 ? 8.340 2.993 -13.071 1.00 84.25 93 ARG A CA 1
ATOM 749 C C . ARG A 1 93 ? 9.517 2.104 -13.484 1.00 84.25 93 ARG A C 1
ATOM 751 O O . ARG A 1 93 ? 10.346 2.552 -14.276 1.00 84.25 93 ARG A O 1
ATOM 758 N N . PRO A 1 94 ? 9.653 0.910 -12.884 1.00 82.88 94 PRO A N 1
ATOM 759 C CA . PRO A 1 94 ? 10.730 -0.001 -13.231 1.00 82.88 94 PRO A CA 1
ATOM 760 C C . PRO A 1 94 ? 10.498 -0.573 -14.627 1.00 82.88 94 PRO A C 1
ATOM 762 O O . PRO A 1 94 ? 9.364 -0.631 -15.112 1.00 82.88 94 PRO A O 1
ATOM 765 N N . LEU A 1 95 ? 11.576 -1.037 -15.251 1.00 83.50 95 LEU A N 1
ATOM 766 C CA . LEU A 1 95 ? 11.433 -1.976 -16.354 1.00 83.50 95 LEU A CA 1
ATOM 767 C C . LEU A 1 95 ? 10.858 -3.286 -15.798 1.00 83.50 95 LEU A C 1
ATOM 769 O O . LEU A 1 95 ? 11.184 -3.660 -14.668 1.00 83.50 95 LEU A O 1
ATOM 773 N N . PRO A 1 96 ? 9.987 -3.973 -16.548 1.00 81.69 96 PRO A N 1
ATOM 774 C CA . PRO A 1 96 ? 9.467 -5.252 -16.100 1.00 81.69 96 PRO A CA 1
ATOM 775 C C . PRO A 1 96 ? 10.618 -6.261 -15.957 1.00 81.69 96 PRO A C 1
ATOM 777 O O . PRO A 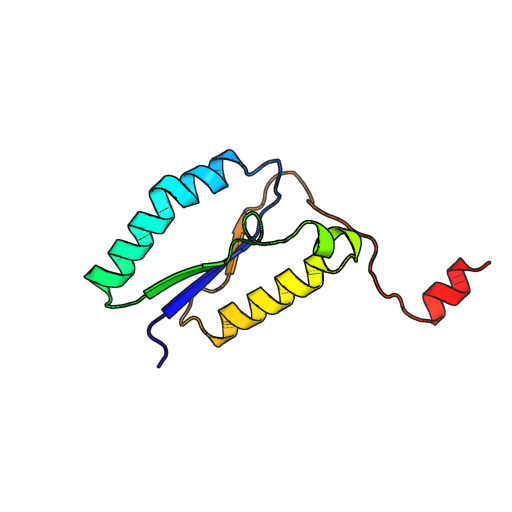1 96 ? 11.540 -6.286 -16.773 1.00 81.69 96 PRO A O 1
ATOM 780 N N . SER A 1 97 ? 10.559 -7.091 -14.913 1.00 83.75 97 SER A N 1
ATOM 781 C CA . SER A 1 97 ? 11.533 -8.167 -14.673 1.00 83.75 97 SER A CA 1
ATOM 782 C C . SER A 1 97 ? 11.460 -9.270 -15.732 1.00 83.75 97 SER A C 1
ATOM 784 O O . SER A 1 97 ? 12.416 -10.013 -15.930 1.00 83.75 97 SER A O 1
ATOM 786 N N . GLU A 1 98 ? 10.319 -9.370 -16.412 1.00 86.94 98 GLU A N 1
ATOM 787 C CA . GLU A 1 98 ? 10.011 -10.368 -17.425 1.00 86.94 98 GLU A CA 1
ATOM 788 C C . GLU A 1 98 ? 9.321 -9.685 -18.610 1.00 86.94 98 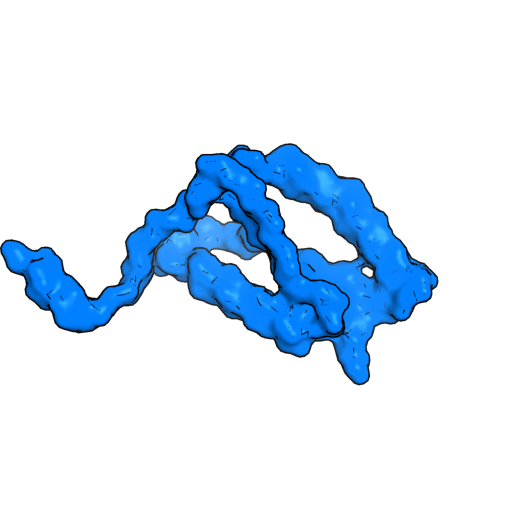GLU A C 1
ATOM 790 O O . GLU A 1 98 ? 8.466 -8.818 -18.432 1.00 86.94 98 GLU A O 1
ATOM 795 N N . ILE A 1 99 ? 9.678 -10.088 -19.825 1.00 90.94 99 ILE A N 1
ATOM 796 C CA . ILE A 1 99 ? 9.028 -9.661 -21.069 1.00 90.94 99 ILE A CA 1
ATOM 797 C C . ILE A 1 99 ? 8.708 -10.891 -21.905 1.00 90.94 99 ILE A C 1
ATOM 799 O O . ILE A 1 99 ? 9.273 -11.968 -21.682 1.00 90.94 99 ILE A O 1
ATOM 803 N N . PHE A 1 100 ? 7.821 -10.756 -22.887 1.00 94.12 100 PHE A N 1
ATOM 804 C CA . PHE A 1 100 ? 7.533 -11.891 -23.749 1.00 94.12 100 PHE A CA 1
ATOM 805 C C . PHE A 1 100 ? 8.747 -12.243 -24.617 1.00 94.12 100 PHE A C 1
ATOM 807 O O . PHE A 1 100 ? 9.502 -11.378 -25.065 1.00 94.12 100 PHE A O 1
ATOM 814 N N . ALA A 1 101 ? 8.917 -13.535 -24.910 1.00 95.12 101 ALA A N 1
ATOM 815 C CA . ALA A 1 101 ? 10.055 -14.017 -25.692 1.00 95.12 101 ALA A CA 1
ATOM 816 C C . ALA A 1 101 ? 10.154 -13.340 -27.073 1.00 95.12 101 ALA A C 1
ATOM 818 O O . ALA A 1 101 ? 11.248 -13.043 -27.542 1.00 95.12 101 ALA A O 1
ATOM 819 N N . ASN A 1 102 ? 9.021 -13.038 -27.713 1.00 96.44 102 ASN A N 1
ATOM 820 C CA . ASN A 1 102 ? 8.993 -12.321 -28.989 1.00 96.44 102 ASN A CA 1
ATOM 821 C C . ASN A 1 102 ? 9.466 -10.861 -28.870 1.00 96.44 102 ASN A C 1
ATOM 823 O O . ASN A 1 102 ? 10.080 -10.361 -29.809 1.00 96.44 102 ASN A O 1
ATOM 827 N N . GLU A 1 103 ? 9.204 -10.183 -27.749 1.00 94.81 103 GLU A N 1
ATOM 828 C CA . GLU A 1 103 ? 9.712 -8.827 -27.493 1.00 94.81 103 GLU A CA 1
ATOM 829 C C . GLU A 1 103 ? 11.227 -8.853 -27.276 1.00 94.81 103 GLU A C 1
ATOM 831 O O . GLU A 1 103 ? 11.951 -8.038 -27.844 1.00 94.81 103 GLU A O 1
ATOM 836 N N . PHE A 1 104 ? 11.725 -9.841 -26.527 1.00 93.62 104 PHE A N 1
ATOM 837 C CA . PHE A 1 104 ? 13.159 -10.024 -26.305 1.00 93.62 104 PHE A CA 1
ATOM 838 C C . PHE A 1 104 ? 13.935 -10.258 -27.609 1.00 93.62 104 PHE A C 1
ATOM 840 O O . PHE A 1 104 ? 14.963 -9.624 -27.847 1.00 93.62 104 PHE A O 1
ATOM 847 N N . GLU A 1 105 ? 13.431 -11.128 -28.487 1.00 95.50 105 GLU A N 1
ATOM 848 C CA . GLU A 1 105 ? 14.070 -11.399 -29.781 1.00 95.50 105 GLU A CA 1
ATOM 849 C C . GLU A 1 105 ? 14.042 -10.187 -30.728 1.00 95.50 105 GLU A C 1
ATOM 851 O O . GLU A 1 105 ? 14.944 -10.032 -31.553 1.00 95.50 105 GLU A O 1
ATOM 856 N N . LEU A 1 106 ? 13.054 -9.295 -30.595 1.00 95.12 106 LEU A N 1
ATOM 857 C CA . LEU A 1 106 ? 13.012 -8.032 -31.336 1.00 95.12 106 LEU A CA 1
ATOM 858 C C . LEU A 1 106 ? 14.094 -7.050 -30.850 1.00 95.12 106 LEU A C 1
ATOM 860 O O . LEU A 1 106 ? 14.730 -6.399 -31.674 1.00 95.12 106 LEU A O 1
ATOM 864 N N . LEU A 1 107 ? 14.313 -6.968 -29.533 1.00 91.69 107 LEU A N 1
ATOM 865 C CA . LEU A 1 107 ? 15.278 -6.058 -28.895 1.00 91.69 107 LEU A CA 1
ATOM 866 C C . LEU A 1 107 ? 16.745 -6.493 -29.044 1.00 91.69 107 LEU A C 1
ATOM 868 O O . LEU A 1 107 ? 17.645 -5.683 -28.855 1.00 91.69 107 LEU A O 1
ATOM 872 N N . LYS A 1 108 ? 16.997 -7.767 -29.362 1.00 86.75 108 LYS A N 1
ATOM 873 C CA . LYS A 1 108 ? 18.342 -8.326 -29.589 1.00 86.75 108 LYS A CA 1
ATOM 874 C C . LYS A 1 108 ? 19.034 -7.837 -30.869 1.00 86.75 108 LYS A C 1
ATOM 876 O O . LYS A 1 108 ? 20.224 -8.110 -31.029 1.00 86.75 108 LYS A O 1
ATOM 881 N N . ARG A 1 109 ? 18.292 -7.237 -31.801 1.00 58.94 109 ARG A N 1
ATOM 882 C CA . ARG A 1 109 ? 18.789 -6.786 -33.110 1.00 58.94 109 ARG A CA 1
ATOM 883 C C . ARG A 1 109 ? 19.319 -5.363 -33.051 1.00 58.94 109 ARG A C 1
ATOM 885 O O . ARG A 1 109 ? 20.339 -5.128 -33.732 1.00 58.94 109 ARG A O 1
#

pLDDT: mean 87.56, std 11.6, range [54.0, 97.88]

Radius of gyration: 17.42 Å; chains: 1; bounding box: 36×29×54 Å

Sequence (109 aa):
MSKLVRVFTSSTFTDTTLERNALMEDVYPALKMYCRETHGLDFQVVDMRWGVRDEATDDHMTTNLCINEIHNCQKLSMGPNFVVFLCQKYGYRPLPSEIFANEFELLKR

Secondary structure (DSSP, 8-state):
---EEEEEEEE-TTTSHHHHHHIIIIIHHHHHHHHHHHH--EEEEE-GGGT--HHHHHTT-HHHHHHHHHHHHHHH-SS--EEEE--S-----PPPS---HHHHHHHT-